Protein AF-A0A6G0Q404-F1 (afdb_monomer_lite)

InterPro domains:
  IPR021109 Aspartic peptidase domain superfamily [G3DSA:2.40.70.10] (2-81)

Sequence (115 aa):
MPRSLLEVRLATGVVVRTEKRVVRVRFSYREKKFVDELIVLDLDDKFDVALGMPWLARHDPVIDWTKRTIVHFGSSSATVSDGLSGKRVHLAVHATHQERQRDARLSPVTPRGHR

Structure (mmCIF, N/CA/C/O backbone):
data_AF-A0A6G0Q404-F1
#
_entry.id   AF-A0A6G0Q404-F1
#
loop_
_atom_site.group_PDB
_atom_site.id
_atom_site.type_symbol
_atom_site.label_atom_id
_atom_site.label_alt_id
_atom_site.label_comp_id
_atom_site.label_asym_id
_atom_site.label_entity_id
_atom_site.label_seq_id
_atom_site.pdbx_PDB_ins_code
_atom_site.Cartn_x
_atom_site.Cartn_y
_atom_site.Cartn_z
_atom_site.occupancy
_atom_site.B_iso_or_equiv
_atom_site.auth_seq_id
_atom_site.auth_comp_id
_atom_site.auth_asym_id
_atom_site.auth_atom_id
_atom_site.pdbx_PDB_model_num
ATOM 1 N N . MET A 1 1 ? -11.855 21.556 16.351 1.00 48.88 1 MET A N 1
ATOM 2 C CA . MET A 1 1 ? -12.593 20.857 15.275 1.00 48.88 1 MET A CA 1
ATOM 3 C C . MET A 1 1 ? -12.971 19.469 15.772 1.00 48.88 1 MET A C 1
ATOM 5 O O . MET A 1 1 ? -12.104 18.848 16.383 1.00 48.88 1 MET A O 1
ATOM 9 N N . PRO A 1 2 ? -14.219 18.996 15.596 1.00 50.47 2 PRO A N 1
ATOM 10 C CA . PRO A 1 2 ? -14.589 17.636 15.983 1.00 50.47 2 PRO A CA 1
ATOM 11 C C . PRO A 1 2 ? -13.734 16.641 15.190 1.00 50.47 2 PRO A C 1
ATOM 13 O O . PRO A 1 2 ? -13.607 16.771 13.973 1.00 50.47 2 PRO A O 1
ATOM 16 N N . ARG A 1 3 ? -13.111 15.678 15.873 1.00 66.44 3 ARG A N 1
ATOM 17 C CA . ARG A 1 3 ? -12.375 14.591 15.216 1.00 66.44 3 ARG A CA 1
ATOM 18 C C . ARG A 1 3 ? -13.402 13.688 14.529 1.00 66.44 3 ARG A C 1
ATOM 20 O O . ARG A 1 3 ? -14.299 13.178 15.194 1.00 66.44 3 ARG A O 1
ATOM 27 N N . SER A 1 4 ? -13.317 13.539 13.207 1.00 83.31 4 SER A N 1
ATOM 28 C CA . SER A 1 4 ? -14.186 12.611 12.481 1.00 83.31 4 SER A CA 1
ATOM 29 C C . SER A 1 4 ? -13.753 11.170 12.749 1.00 83.31 4 SER A C 1
ATOM 31 O O . SER A 1 4 ? -12.562 10.877 12.851 1.00 83.31 4 SER A O 1
ATOM 33 N N . LEU A 1 5 ? -14.721 10.266 12.895 1.00 87.56 5 LEU A N 1
ATOM 34 C CA . LEU A 1 5 ? -14.460 8.834 13.021 1.00 87.56 5 LEU A CA 1
ATOM 35 C C . LEU A 1 5 ? -14.175 8.257 11.629 1.00 87.56 5 LEU A C 1
ATOM 37 O O . LEU A 1 5 ? -14.926 8.502 10.687 1.00 87.56 5 LEU A O 1
ATOM 41 N N . LEU A 1 6 ? -13.105 7.482 11.507 1.00 88.00 6 LEU A N 1
ATOM 42 C CA . LEU A 1 6 ? -12.781 6.687 10.335 1.00 88.00 6 LEU A CA 1
ATOM 43 C C . LEU A 1 6 ? -13.158 5.227 10.582 1.00 88.00 6 LEU A C 1
ATOM 45 O O . LEU A 1 6 ? -12.841 4.662 11.627 1.00 88.00 6 LEU A O 1
ATOM 49 N N . GLU A 1 7 ? -13.785 4.613 9.585 1.00 90.50 7 GLU A N 1
ATOM 50 C CA . GLU A 1 7 ? -14.105 3.192 9.563 1.00 90.50 7 GLU A CA 1
ATOM 51 C C . GLU A 1 7 ? -13.354 2.517 8.410 1.00 90.50 7 GLU A C 1
ATOM 53 O O . GLU A 1 7 ? -13.443 2.961 7.265 1.00 90.50 7 GLU A O 1
ATOM 58 N N . VAL A 1 8 ? -12.591 1.464 8.708 1.00 86.06 8 VAL A N 1
ATOM 59 C CA . VAL A 1 8 ? -11.777 0.736 7.726 1.00 86.06 8 VAL A CA 1
ATOM 60 C C . VAL A 1 8 ? -12.054 -0.749 7.835 1.00 86.06 8 VAL A C 1
ATOM 62 O O . VAL A 1 8 ? -11.886 -1.347 8.894 1.00 86.06 8 VAL A O 1
ATOM 65 N N . ARG A 1 9 ? -12.444 -1.363 6.718 1.00 90.25 9 ARG A N 1
ATOM 66 C CA . ARG A 1 9 ? -12.586 -2.813 6.619 1.00 90.25 9 ARG A CA 1
ATOM 67 C C . ARG A 1 9 ? -11.278 -3.425 6.133 1.00 90.25 9 ARG A C 1
ATOM 69 O O . ARG A 1 9 ? -10.840 -3.150 5.020 1.00 90.25 9 ARG A O 1
ATOM 76 N N . LEU A 1 10 ? -10.665 -4.247 6.974 1.00 86.56 10 LEU A N 1
ATOM 77 C CA . LEU A 1 10 ? -9.410 -4.932 6.687 1.00 86.56 10 LEU A CA 1
ATOM 78 C C . LEU A 1 10 ? -9.632 -6.161 5.803 1.00 86.56 10 LEU A C 1
ATOM 80 O O . LEU A 1 10 ? -10.750 -6.663 5.670 1.00 86.56 10 LEU A O 1
ATOM 84 N N . ALA A 1 11 ? -8.541 -6.690 5.244 1.00 85.50 11 ALA A N 1
ATOM 85 C CA . ALA A 1 11 ? -8.564 -7.917 4.446 1.00 85.50 11 ALA A CA 1
ATOM 86 C C . ALA A 1 11 ? -9.071 -9.137 5.239 1.00 85.50 11 ALA A C 1
ATOM 88 O O . ALA A 1 11 ? -9.658 -10.047 4.664 1.00 85.50 11 ALA A O 1
ATOM 89 N N . THR A 1 12 ? -8.911 -9.124 6.565 1.00 86.44 12 THR A N 1
ATOM 90 C CA . THR A 1 12 ? -9.458 -10.136 7.483 1.00 86.44 12 THR A CA 1
ATOM 91 C C . THR A 1 12 ? -10.983 -10.065 7.625 1.00 86.44 12 THR A C 1
ATOM 93 O O . THR A 1 12 ? -11.582 -10.920 8.266 1.00 86.44 12 THR A O 1
ATOM 96 N N . GLY A 1 13 ? -11.627 -9.037 7.064 1.00 88.81 13 GLY A N 1
ATOM 97 C CA . GLY A 1 13 ? -13.053 -8.761 7.224 1.00 88.81 13 GLY A CA 1
ATOM 98 C C . GLY A 1 13 ? -13.398 -7.970 8.488 1.00 88.81 13 GLY A C 1
ATOM 99 O O . GLY A 1 13 ? -14.533 -7.506 8.600 1.00 88.81 13 GLY A O 1
ATOM 100 N N . VAL A 1 14 ? -12.432 -7.763 9.391 1.00 89.06 14 VAL A N 1
ATOM 101 C CA . VAL A 1 14 ? -12.584 -6.935 10.594 1.00 89.06 14 VAL A CA 1
ATOM 102 C C . VAL A 1 14 ? -12.782 -5.474 10.202 1.00 89.06 14 VAL A C 1
ATOM 104 O O . VAL A 1 14 ? -12.095 -4.954 9.321 1.00 89.06 14 VAL A O 1
ATOM 107 N N . VAL A 1 15 ? -13.714 -4.806 10.878 1.00 89.00 15 VAL A N 1
ATOM 108 C CA . VAL A 1 15 ? -13.954 -3.370 10.730 1.00 89.00 15 VAL A CA 1
ATOM 109 C C . VAL A 1 15 ? -13.330 -2.642 11.913 1.00 89.00 15 VAL A C 1
ATOM 111 O O . VAL A 1 15 ? -13.730 -2.844 13.057 1.00 89.00 15 VAL A O 1
ATOM 114 N N . VAL A 1 16 ? -12.355 -1.785 11.629 1.00 86.12 16 VAL A N 1
ATOM 115 C CA . VAL A 1 16 ? -11.690 -0.926 12.609 1.00 86.12 16 VAL A CA 1
ATOM 116 C C . VAL A 1 16 ? -12.345 0.444 12.582 1.00 86.12 16 VAL A C 1
ATOM 118 O O . VAL A 1 16 ? -12.511 1.035 11.516 1.00 86.12 16 VAL A O 1
ATOM 121 N N . ARG A 1 17 ? -12.699 0.958 13.760 1.00 89.88 17 ARG A N 1
ATOM 122 C CA . ARG A 1 17 ? -13.229 2.311 13.941 1.00 89.88 17 ARG A CA 1
ATOM 123 C C . ARG A 1 17 ? -12.264 3.085 14.814 1.00 89.88 17 ARG A C 1
ATOM 125 O O . ARG A 1 17 ? -12.018 2.688 15.947 1.00 89.88 17 ARG A O 1
ATOM 132 N N . THR A 1 18 ? -11.715 4.166 14.289 1.00 85.81 18 THR A N 1
ATOM 133 C CA . THR A 1 18 ? -10.727 4.980 14.998 1.00 85.81 18 THR A CA 1
ATOM 134 C C . THR A 1 18 ? -10.925 6.447 14.670 1.00 85.81 18 THR A C 1
ATOM 136 O O . THR A 1 18 ? -11.574 6.795 13.686 1.00 85.81 18 THR A O 1
ATOM 139 N N . GLU A 1 19 ? -10.391 7.336 15.489 1.00 89.69 19 GLU A N 1
ATOM 140 C CA . GLU A 1 19 ? -10.381 8.751 15.149 1.00 89.69 19 GLU A CA 1
ATOM 141 C C . GLU A 1 19 ? -9.479 8.990 13.938 1.00 89.69 19 GLU A C 1
ATOM 143 O O . GLU A 1 19 ? -8.337 8.529 13.883 1.00 89.69 19 GLU A O 1
ATOM 148 N N . LYS A 1 20 ? -9.973 9.743 12.955 1.00 86.25 20 LYS A N 1
ATOM 149 C CA . LYS A 1 20 ? -9.196 10.063 11.763 1.00 86.25 20 LYS A CA 1
ATOM 150 C C . LYS A 1 20 ? -7.999 10.931 12.150 1.00 86.25 20 LYS A C 1
ATOM 152 O O . LYS A 1 20 ? -8.152 12.090 12.536 1.00 86.25 20 LYS A O 1
ATOM 157 N N . ARG A 1 21 ? -6.797 10.382 11.977 1.00 87.00 21 ARG A N 1
ATOM 158 C CA . ARG A 1 21 ? -5.523 11.083 12.172 1.00 87.00 21 ARG A CA 1
ATOM 159 C C . ARG A 1 21 ? -4.739 11.092 10.872 1.00 87.00 21 ARG A C 1
ATOM 161 O O . ARG A 1 21 ? -4.224 10.058 10.465 1.00 87.00 21 ARG A O 1
ATOM 168 N N . VAL A 1 22 ? -4.656 12.254 10.232 1.00 86.69 22 VAL A N 1
ATOM 169 C CA . VAL A 1 22 ? -3.857 12.445 9.015 1.00 86.69 22 VAL A CA 1
ATOM 170 C C . VAL A 1 22 ? -2.484 12.981 9.404 1.00 86.69 22 VAL A C 1
ATOM 172 O O . VAL A 1 22 ? -2.385 13.936 10.173 1.00 86.69 22 VAL A O 1
ATOM 175 N N . VAL A 1 23 ? -1.432 12.365 8.877 1.00 86.69 23 VAL A N 1
ATOM 176 C CA . VAL A 1 23 ? -0.040 12.767 9.073 1.00 86.69 23 VAL A CA 1
ATOM 177 C C . VAL A 1 23 ? 0.625 12.984 7.720 1.00 86.69 23 VAL A C 1
ATOM 179 O O . VAL A 1 23 ? 0.519 12.150 6.823 1.00 86.69 23 VAL A O 1
ATOM 182 N N . ARG A 1 24 ? 1.329 14.107 7.568 1.00 86.31 24 ARG A N 1
ATOM 183 C CA . ARG A 1 24 ? 2.171 14.364 6.396 1.00 86.31 24 ARG A CA 1
ATOM 184 C C . ARG A 1 24 ? 3.509 13.664 6.610 1.00 86.31 24 ARG A C 1
ATOM 186 O O . ARG A 1 24 ? 4.269 14.040 7.500 1.00 86.31 24 ARG A O 1
ATOM 193 N N . VAL A 1 25 ? 3.789 12.636 5.819 1.00 84.81 25 VAL A N 1
ATOM 194 C CA . VAL A 1 25 ? 4.985 11.798 5.953 1.00 84.81 25 VAL A CA 1
ATOM 195 C C . VAL A 1 25 ? 5.921 12.056 4.788 1.00 84.81 25 VAL A C 1
ATOM 197 O O . VAL A 1 25 ? 5.502 12.113 3.632 1.00 84.81 25 VAL A O 1
ATOM 200 N N . ARG A 1 26 ? 7.213 12.177 5.100 1.00 86.62 26 ARG A N 1
ATOM 201 C CA . ARG A 1 26 ? 8.283 12.191 4.107 1.00 86.62 26 ARG A CA 1
ATOM 202 C C . ARG A 1 26 ? 8.969 10.837 4.097 1.00 86.62 26 ARG A C 1
ATOM 204 O O . ARG A 1 26 ? 9.483 10.403 5.122 1.00 86.62 26 ARG A O 1
ATOM 211 N N . PHE A 1 27 ? 9.018 10.204 2.937 1.00 84.19 27 PHE A N 1
ATOM 212 C CA . PHE A 1 27 ? 9.716 8.937 2.753 1.00 84.19 27 PHE A CA 1
ATOM 213 C C . PHE A 1 27 ? 10.443 8.924 1.415 1.00 84.19 27 PHE A C 1
ATOM 215 O O . PHE A 1 27 ? 10.208 9.767 0.549 1.00 84.19 27 PHE A O 1
ATOM 222 N N . SER A 1 28 ? 11.368 7.990 1.251 1.00 84.06 28 SER A N 1
ATOM 223 C CA . SER A 1 28 ? 12.110 7.811 0.009 1.00 84.06 28 SER A CA 1
ATOM 224 C C . SER A 1 28 ? 12.047 6.366 -0.439 1.00 84.06 28 SER A C 1
ATOM 226 O O . SER A 1 28 ? 12.121 5.455 0.382 1.00 84.06 28 SER A O 1
ATOM 228 N N . TYR A 1 29 ? 11.968 6.169 -1.748 1.00 84.31 29 TYR A N 1
ATOM 229 C CA . 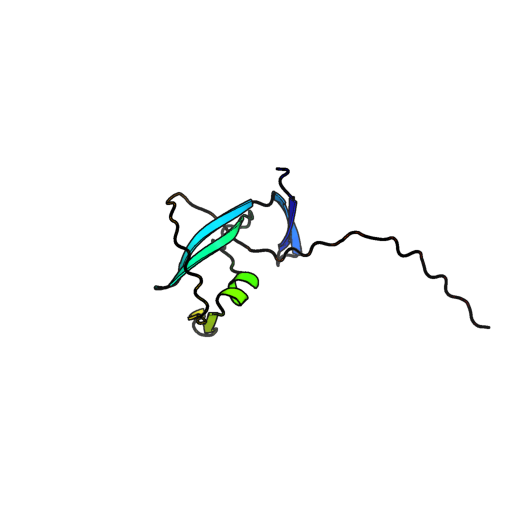TYR A 1 29 ? 12.190 4.878 -2.380 1.00 84.31 29 TYR A CA 1
ATOM 230 C C . TYR A 1 29 ? 13.275 5.055 -3.435 1.00 84.31 29 TYR A C 1
ATOM 232 O O . TYR A 1 29 ? 13.107 5.835 -4.378 1.00 84.31 29 TYR A O 1
ATOM 240 N N . ARG A 1 30 ? 14.399 4.349 -3.256 1.00 83.06 30 ARG A N 1
ATOM 241 C CA . ARG A 1 30 ? 15.649 4.624 -3.980 1.00 83.06 30 ARG A CA 1
ATOM 242 C C . ARG A 1 30 ? 16.006 6.113 -3.840 1.00 83.06 30 ARG A C 1
ATOM 244 O O . ARG A 1 30 ? 16.043 6.630 -2.729 1.00 83.06 30 ARG A O 1
ATOM 251 N N . GLU A 1 31 ? 16.221 6.810 -4.947 1.00 82.38 31 GLU A N 1
ATOM 252 C CA . GLU A 1 31 ? 16.612 8.223 -4.972 1.00 82.38 31 GLU A CA 1
ATOM 253 C C . GLU A 1 31 ? 15.412 9.184 -4.990 1.00 82.38 31 GLU A C 1
ATOM 255 O O . GLU A 1 31 ? 15.572 10.391 -4.793 1.00 82.38 31 GLU A O 1
ATOM 260 N N . LYS A 1 32 ? 14.186 8.671 -5.183 1.00 81.31 32 LYS A N 1
ATOM 261 C CA . LYS A 1 32 ? 12.982 9.504 -5.245 1.00 81.31 32 LYS A CA 1
ATOM 262 C C . LYS A 1 32 ? 12.416 9.733 -3.847 1.00 81.31 32 LYS A C 1
ATOM 264 O O . LYS A 1 32 ? 12.204 8.796 -3.077 1.00 81.31 32 LYS A O 1
ATOM 269 N N . LYS A 1 33 ? 12.151 11.000 -3.533 1.00 87.06 33 LYS A N 1
ATOM 270 C CA . LYS A 1 33 ? 11.542 11.443 -2.274 1.00 87.06 33 LYS A CA 1
ATOM 271 C C . LYS A 1 33 ? 10.060 11.730 -2.495 1.00 87.06 33 LYS A C 1
ATOM 273 O O . LYS A 1 33 ? 9.688 12.317 -3.507 1.00 87.06 33 LYS A O 1
ATOM 278 N N . PHE A 1 34 ? 9.249 11.362 -1.518 1.00 85.19 34 PHE A N 1
ATOM 279 C CA . PHE A 1 34 ? 7.808 11.556 -1.493 1.00 85.19 34 PHE A CA 1
ATOM 280 C C . PHE A 1 34 ? 7.424 12.332 -0.245 1.00 85.19 34 PHE A C 1
ATOM 282 O O . PHE A 1 34 ? 8.043 12.180 0.812 1.00 85.19 34 PHE A O 1
ATOM 289 N N . VAL A 1 35 ? 6.400 13.163 -0.390 1.00 87.69 35 VAL A N 1
ATOM 290 C CA . VAL A 1 35 ? 5.718 13.817 0.718 1.00 87.69 35 VAL A CA 1
ATOM 291 C C . VAL A 1 35 ? 4.234 13.619 0.482 1.00 87.69 35 VAL A C 1
ATOM 293 O O . VAL A 1 35 ? 3.709 14.119 -0.509 1.00 87.69 35 VAL A O 1
ATOM 296 N N . ASP A 1 36 ? 3.583 12.860 1.353 1.00 86.31 36 ASP A N 1
ATOM 297 C CA . ASP A 1 36 ? 2.173 12.511 1.185 1.00 86.31 36 ASP A CA 1
ATOM 298 C C . ASP A 1 36 ? 1.446 12.517 2.533 1.00 86.31 36 ASP A C 1
ATOM 300 O O . ASP A 1 36 ? 2.064 12.416 3.596 1.00 86.31 36 ASP A O 1
ATOM 304 N N . GLU A 1 37 ? 0.132 12.671 2.479 1.00 87.94 37 GLU A N 1
ATOM 305 C CA . GLU A 1 37 ? -0.752 12.656 3.632 1.00 87.94 37 GLU A CA 1
ATOM 306 C C . GLU A 1 37 ? -1.340 11.261 3.813 1.00 87.94 37 GLU A C 1
ATOM 308 O O . GLU A 1 37 ? -2.018 10.713 2.942 1.00 87.94 37 GLU A O 1
ATOM 313 N N . LEU A 1 38 ? -1.083 10.676 4.977 1.00 86.25 38 LEU A N 1
ATOM 314 C CA . LEU A 1 38 ? -1.418 9.294 5.273 1.00 86.25 38 LEU A CA 1
ATOM 315 C C . LEU A 1 38 ? -2.255 9.221 6.546 1.00 86.25 38 LEU A C 1
ATOM 317 O O . LEU A 1 38 ? -2.071 10.027 7.456 1.00 86.25 38 LEU A O 1
ATOM 321 N N . ILE A 1 39 ? -3.183 8.265 6.622 1.00 86.81 39 ILE A N 1
ATOM 322 C CA . ILE A 1 39 ? -3.984 8.065 7.830 1.00 86.81 39 ILE A CA 1
ATOM 323 C C . ILE A 1 39 ? -3.311 7.025 8.712 1.00 86.81 39 ILE A C 1
ATOM 325 O O . ILE A 1 39 ? -2.901 5.973 8.222 1.00 86.81 39 ILE A O 1
ATOM 329 N N . VAL A 1 40 ? -3.232 7.326 10.005 1.00 84.62 40 VAL A N 1
ATOM 330 C CA . VAL A 1 40 ? -2.728 6.401 11.019 1.00 84.62 40 VAL A CA 1
ATOM 331 C C . VAL A 1 40 ? -3.828 5.418 11.395 1.00 84.62 40 VAL A C 1
ATOM 333 O O . VAL A 1 40 ? -4.915 5.834 11.802 1.00 84.62 40 VAL A O 1
ATOM 336 N N . LEU A 1 41 ? -3.530 4.127 11.276 1.00 84.19 41 LEU A N 1
ATOM 337 C CA . LEU A 1 41 ? -4.348 3.043 11.810 1.00 84.19 41 LEU A CA 1
ATOM 338 C C . LEU A 1 41 ? -3.488 2.170 12.717 1.00 84.19 41 LEU A C 1
ATOM 340 O O . LEU A 1 41 ? -2.364 1.833 12.357 1.00 84.19 41 LEU A O 1
ATOM 344 N N . ASP A 1 42 ? -4.050 1.746 13.843 1.00 79.38 42 ASP A N 1
ATOM 345 C CA . ASP A 1 42 ? -3.427 0.740 14.698 1.00 79.38 42 ASP A CA 1
ATOM 346 C C . ASP A 1 42 ? -3.709 -0.652 14.099 1.00 79.38 42 ASP A C 1
ATOM 348 O O . ASP A 1 42 ? -4.799 -1.200 14.277 1.00 79.38 42 ASP A O 1
ATOM 352 N N . LEU A 1 43 ? -2.759 -1.193 13.325 1.00 74.75 43 LEU A N 1
ATOM 353 C CA . LEU A 1 43 ? -2.766 -2.593 12.870 1.00 74.75 43 LEU A CA 1
ATOM 354 C C . LEU A 1 43 ? -1.668 -3.408 13.575 1.00 74.75 43 LEU A C 1
ATOM 356 O O . LEU A 1 43 ? -1.002 -2.915 14.485 1.00 74.75 43 LEU A O 1
ATOM 360 N N . ASP A 1 44 ? -1.507 -4.665 13.156 1.00 73.38 44 ASP A N 1
ATOM 361 C CA . ASP A 1 44 ? -0.401 -5.523 13.575 1.00 73.38 44 ASP A CA 1
ATOM 362 C C . ASP A 1 44 ? 0.971 -5.015 13.083 1.00 73.38 44 ASP A C 1
ATOM 364 O O . ASP A 1 44 ? 1.087 -4.169 12.194 1.00 73.38 44 ASP A O 1
ATOM 368 N N . ASP A 1 45 ? 2.033 -5.532 13.696 1.00 72.81 45 ASP A N 1
ATOM 369 C CA . ASP A 1 45 ? 3.437 -5.157 13.495 1.00 72.81 45 ASP A CA 1
ATOM 370 C C . ASP A 1 45 ? 4.037 -5.655 12.168 1.00 72.81 45 ASP A C 1
ATOM 372 O O . ASP A 1 45 ? 5.239 -5.533 11.931 1.00 72.81 45 ASP A O 1
ATOM 376 N N . LYS A 1 46 ? 3.212 -6.202 11.269 1.00 72.88 46 LYS A N 1
ATOM 377 C CA . LYS A 1 46 ? 3.670 -6.796 10.012 1.00 72.88 46 LYS A CA 1
ATOM 378 C C . LYS A 1 46 ? 4.067 -5.763 8.957 1.00 72.88 46 LYS A C 1
ATOM 380 O O . LYS A 1 46 ? 4.857 -6.084 8.067 1.00 72.88 46 LYS A O 1
ATOM 385 N N . PHE A 1 47 ? 3.499 -4.556 9.003 1.00 67.75 47 PHE A N 1
ATOM 386 C CA . PHE A 1 47 ? 3.716 -3.528 7.983 1.00 67.75 47 PHE A CA 1
ATOM 387 C C . PHE A 1 47 ? 3.914 -2.137 8.585 1.00 67.75 47 PHE A C 1
ATOM 389 O O . PHE A 1 47 ? 3.061 -1.637 9.313 1.00 67.75 47 PHE A O 1
ATOM 396 N N . ASP A 1 48 ? 4.984 -1.456 8.168 1.00 76.25 48 ASP A N 1
ATOM 397 C CA . ASP A 1 48 ? 5.247 -0.076 8.587 1.00 76.25 48 ASP A CA 1
ATOM 398 C C . ASP A 1 48 ? 4.393 0.957 7.838 1.00 76.25 48 ASP A C 1
ATOM 400 O O . ASP A 1 48 ? 4.080 1.996 8.404 1.00 76.25 48 ASP A O 1
ATOM 404 N N . VAL A 1 49 ? 4.041 0.723 6.564 1.00 81.12 49 VAL A N 1
ATOM 405 C CA . VAL A 1 49 ? 3.249 1.621 5.693 1.00 81.12 49 VAL A CA 1
ATOM 406 C C . VAL A 1 49 ? 2.556 0.801 4.597 1.00 81.12 49 VAL A C 1
ATOM 408 O O . VAL A 1 49 ? 3.169 -0.099 4.026 1.00 81.12 49 VAL A O 1
ATOM 411 N N . ALA A 1 50 ? 1.314 1.146 4.237 1.00 85.38 50 ALA A N 1
ATOM 412 C CA . ALA A 1 50 ? 0.593 0.550 3.114 1.00 85.38 50 ALA A CA 1
ATOM 413 C C . ALA A 1 50 ? 0.089 1.624 2.127 1.00 85.38 50 ALA A C 1
ATOM 415 O O . ALA A 1 50 ? -0.841 2.390 2.383 1.00 85.38 50 ALA A O 1
ATOM 416 N N . LEU A 1 51 ? 0.706 1.665 0.944 1.00 87.81 51 LEU A N 1
ATOM 417 C CA . LEU A 1 51 ? 0.384 2.629 -0.108 1.00 87.81 51 LEU A CA 1
ATOM 418 C C . LEU A 1 51 ? -0.815 2.137 -0.927 1.00 87.81 51 LEU A C 1
ATOM 420 O O . LEU A 1 51 ? -0.730 1.147 -1.650 1.00 87.81 51 LEU A O 1
ATOM 424 N N . GLY A 1 52 ? -1.946 2.826 -0.786 1.00 86.81 52 GLY A N 1
ATOM 425 C CA . GLY A 1 52 ? -3.188 2.481 -1.475 1.00 86.81 52 GLY A CA 1
ATOM 426 C C . GLY A 1 52 ? -3.306 3.069 -2.883 1.00 86.81 52 GLY A C 1
ATOM 427 O O . GLY A 1 52 ? -2.443 3.810 -3.358 1.00 86.81 52 GLY A O 1
ATOM 428 N N . MET A 1 53 ? -4.454 2.806 -3.513 1.00 89.75 53 MET A N 1
ATOM 429 C CA . MET A 1 53 ? -4.794 3.293 -4.857 1.00 89.75 53 MET A CA 1
ATOM 430 C C . MET A 1 53 ? -4.569 4.799 -5.074 1.00 89.75 53 MET A C 1
ATOM 432 O O . MET A 1 53 ? -4.055 5.150 -6.130 1.00 89.75 53 MET A O 1
ATOM 436 N N . PRO A 1 54 ? -4.876 5.705 -4.124 1.00 85.50 54 PRO A N 1
ATOM 437 C CA . PRO A 1 54 ? -4.648 7.136 -4.337 1.00 85.50 54 PRO A CA 1
ATOM 438 C C . PRO A 1 54 ? -3.173 7.496 -4.537 1.00 85.50 54 PRO A C 1
ATOM 440 O O . PRO A 1 54 ? -2.859 8.322 -5.387 1.00 85.50 54 PRO A O 1
ATOM 443 N N . TRP A 1 55 ? -2.265 6.852 -3.799 1.00 89.06 55 TRP A N 1
ATOM 444 C CA . TRP A 1 55 ? -0.829 7.059 -3.982 1.00 89.06 55 TRP A CA 1
ATOM 445 C C . TRP A 1 55 ? -0.353 6.481 -5.322 1.00 89.06 55 TRP A C 1
ATOM 447 O O . TRP A 1 55 ? 0.398 7.135 -6.045 1.00 89.06 55 TRP A O 1
ATOM 457 N N . LEU A 1 56 ? -0.852 5.292 -5.690 1.00 88.25 56 LEU A N 1
ATOM 458 C CA . LEU A 1 56 ? -0.554 4.658 -6.979 1.00 88.25 56 LEU A CA 1
ATOM 459 C C . LEU A 1 56 ? -1.021 5.523 -8.156 1.00 88.25 56 LEU A C 1
ATOM 461 O O . LEU A 1 56 ? -0.247 5.760 -9.070 1.00 88.25 56 LEU A O 1
ATOM 465 N N . ALA A 1 57 ? -2.240 6.061 -8.106 1.00 84.81 57 ALA A N 1
ATOM 466 C CA . ALA A 1 57 ? -2.775 6.930 -9.153 1.00 84.81 57 ALA A CA 1
ATOM 467 C C . ALA A 1 57 ? -2.008 8.258 -9.270 1.00 84.81 57 ALA A C 1
ATOM 469 O O . ALA A 1 57 ? -1.846 8.780 -10.369 1.00 84.81 57 ALA A O 1
ATOM 470 N N . ARG A 1 58 ? -1.520 8.811 -8.148 1.00 86.62 58 ARG A N 1
ATOM 471 C CA . ARG A 1 58 ? -0.733 10.055 -8.144 1.00 86.62 58 ARG A CA 1
ATOM 472 C C . ARG A 1 58 ? 0.654 9.885 -8.750 1.00 86.62 58 ARG A C 1
ATOM 474 O O . ARG A 1 58 ? 1.123 10.771 -9.460 1.00 86.62 58 ARG A O 1
ATOM 481 N N . HIS A 1 59 ? 1.335 8.796 -8.408 1.00 85.69 59 HIS A N 1
ATOM 482 C CA . HIS A 1 59 ? 2.745 8.613 -8.755 1.00 85.69 59 HIS A CA 1
ATOM 483 C C . HIS A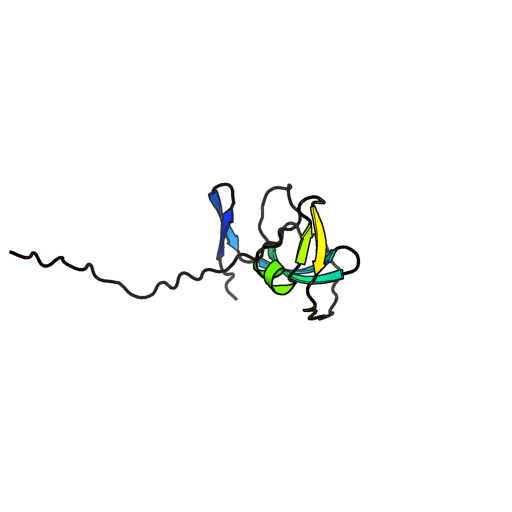 1 59 ? 2.986 7.656 -9.916 1.00 85.69 59 HIS A C 1
ATOM 485 O O . HIS A 1 59 ? 4.125 7.580 -10.382 1.00 85.69 59 HIS A O 1
ATOM 491 N N . ASP A 1 60 ? 1.938 6.959 -10.353 1.00 88.50 60 ASP A N 1
ATOM 492 C CA . ASP A 1 60 ? 1.914 6.043 -11.491 1.00 88.50 60 ASP A CA 1
ATOM 493 C C . ASP A 1 60 ? 3.169 5.150 -11.548 1.00 88.50 60 ASP A C 1
ATOM 495 O O . ASP A 1 60 ? 4.011 5.283 -12.442 1.00 88.50 60 ASP A O 1
ATOM 499 N N . PRO A 1 61 ? 3.412 4.333 -10.504 1.00 90.44 61 PRO A N 1
ATOM 500 C CA . PRO A 1 61 ? 4.593 3.492 -10.461 1.00 90.44 61 PRO A CA 1
ATOM 501 C C . PRO A 1 61 ? 4.449 2.302 -11.408 1.00 90.44 61 PRO A C 1
ATOM 503 O O . PRO A 1 61 ? 3.443 1.593 -11.390 1.00 90.44 61 PRO A O 1
ATOM 506 N N . VAL A 1 62 ? 5.521 1.989 -12.133 1.00 91.88 62 VAL A N 1
ATOM 507 C CA . VAL A 1 62 ? 5.639 0.706 -12.831 1.00 91.88 62 VAL A CA 1
ATOM 508 C C . VAL A 1 62 ? 6.223 -0.326 -11.875 1.00 91.88 62 VAL A C 1
ATOM 510 O O . VAL A 1 62 ? 7.370 -0.213 -11.434 1.00 91.88 62 VAL A O 1
ATOM 513 N N . ILE A 1 63 ? 5.410 -1.327 -11.540 1.00 92.25 63 ILE A N 1
ATOM 514 C CA . ILE A 1 63 ? 5.745 -2.395 -10.594 1.00 92.25 63 ILE A CA 1
ATOM 515 C C . ILE A 1 63 ? 6.220 -3.628 -11.369 1.00 92.25 63 ILE A C 1
ATOM 517 O O . ILE A 1 63 ? 5.471 -4.216 -12.146 1.00 92.25 63 ILE A O 1
ATOM 521 N N . ASP A 1 64 ? 7.459 -4.045 -11.116 1.00 90.94 64 ASP A N 1
ATOM 522 C CA . ASP A 1 64 ? 7.970 -5.356 -11.516 1.00 90.94 64 ASP A CA 1
ATOM 523 C C . ASP A 1 64 ? 7.549 -6.380 -10.456 1.00 90.94 64 ASP A C 1
ATOM 525 O O . ASP A 1 64 ? 8.106 -6.431 -9.354 1.00 90.94 64 ASP A O 1
ATOM 529 N N . TRP A 1 65 ? 6.537 -7.182 -10.790 1.00 92.94 65 TRP A N 1
ATOM 530 C CA . TRP A 1 65 ? 5.971 -8.203 -9.907 1.00 92.94 65 TRP A CA 1
ATOM 531 C C . TRP A 1 65 ? 6.931 -9.360 -9.628 1.00 92.94 65 TRP A C 1
ATOM 533 O O . TRP A 1 65 ? 6.921 -9.908 -8.526 1.00 92.94 65 TRP A O 1
ATOM 543 N N . THR A 1 66 ? 7.785 -9.705 -10.592 1.00 95.75 66 THR A N 1
ATOM 544 C CA . THR A 1 66 ? 8.757 -10.796 -10.461 1.00 95.75 66 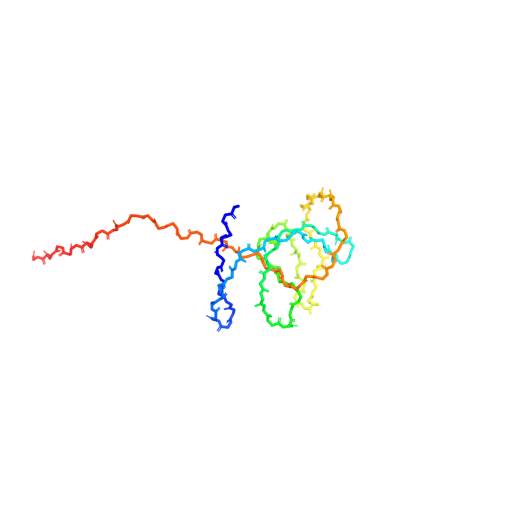THR A CA 1
ATOM 545 C C . THR A 1 66 ? 9.849 -10.412 -9.475 1.00 95.75 66 THR A C 1
ATOM 547 O O . THR A 1 66 ? 10.182 -11.180 -8.574 1.00 95.75 66 THR A O 1
ATOM 550 N N . LYS A 1 67 ? 10.378 -9.192 -9.603 1.00 94.31 67 LYS A N 1
ATOM 551 C CA . LYS A 1 67 ? 11.416 -8.670 -8.705 1.00 94.31 67 LYS A CA 1
ATOM 552 C C . LYS A 1 67 ? 10.847 -8.092 -7.416 1.00 94.31 67 LYS A C 1
ATOM 554 O O . LYS A 1 67 ? 11.611 -7.837 -6.491 1.00 94.31 67 LYS A O 1
ATOM 559 N N . ARG A 1 68 ? 9.526 -7.890 -7.347 1.00 90.75 68 ARG A N 1
ATOM 560 C CA . ARG A 1 68 ? 8.833 -7.209 -6.243 1.00 90.75 68 ARG A CA 1
ATOM 561 C C . ARG A 1 68 ? 9.408 -5.806 -6.005 1.00 90.75 68 ARG A C 1
ATOM 563 O O . ARG A 1 68 ? 9.665 -5.408 -4.872 1.00 90.75 68 ARG A O 1
ATOM 570 N N . THR A 1 69 ? 9.635 -5.053 -7.084 1.00 88.94 69 THR A N 1
ATOM 571 C CA . THR A 1 69 ? 10.232 -3.703 -7.035 1.00 88.94 69 THR A CA 1
ATOM 572 C C . THR A 1 69 ? 9.460 -2.696 -7.873 1.00 88.94 69 THR A C 1
ATOM 574 O O . THR A 1 69 ? 8.830 -3.071 -8.856 1.00 88.94 69 THR A O 1
ATOM 577 N N . ILE A 1 70 ? 9.588 -1.408 -7.551 1.00 90.62 70 ILE A N 1
ATOM 578 C CA . ILE A 1 70 ? 9.167 -0.327 -8.449 1.00 90.62 70 ILE A CA 1
ATOM 579 C C . ILE A 1 70 ? 10.340 0.005 -9.378 1.00 90.62 70 ILE A C 1
ATOM 581 O O . ILE A 1 70 ? 11.457 0.259 -8.917 1.00 90.62 70 ILE A O 1
ATOM 585 N N . VAL A 1 71 ? 10.093 -0.024 -10.686 1.00 89.06 71 VAL A N 1
ATOM 586 C CA . VAL A 1 71 ? 11.110 0.189 -11.725 1.00 89.06 71 VAL A CA 1
ATOM 587 C C . VAL A 1 71 ? 11.304 1.675 -11.982 1.00 89.06 71 VAL A C 1
ATOM 589 O O . VAL A 1 71 ? 12.428 2.169 -11.926 1.00 89.06 71 VAL A O 1
ATOM 592 N N . HIS A 1 72 ? 10.204 2.386 -12.212 1.00 87.31 72 HIS A N 1
ATOM 593 C CA . HIS A 1 72 ? 10.181 3.832 -12.362 1.00 87.31 72 H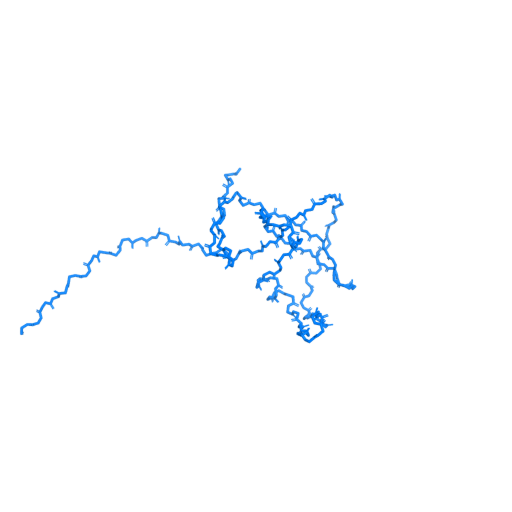IS A CA 1
ATOM 594 C C . HIS A 1 72 ? 8.825 4.385 -11.925 1.00 87.31 72 HIS A C 1
ATOM 596 O O . HIS A 1 72 ? 7.879 3.645 -11.657 1.00 87.31 72 HIS A O 1
ATOM 602 N N . PHE A 1 73 ? 8.751 5.705 -11.852 1.00 85.44 73 PHE A N 1
ATOM 603 C CA . PHE A 1 73 ? 7.533 6.445 -11.561 1.00 85.44 73 PHE A CA 1
ATOM 604 C C . PHE A 1 73 ? 7.157 7.287 -12.774 1.00 85.44 73 PHE A C 1
ATOM 606 O O . PHE A 1 73 ? 8.052 7.712 -13.510 1.00 85.44 73 PHE A O 1
ATOM 613 N N . GLY A 1 74 ? 5.869 7.564 -12.953 1.00 76.75 74 GLY A N 1
ATOM 614 C CA . GLY A 1 74 ? 5.404 8.542 -13.928 1.00 76.75 74 GLY A CA 1
ATOM 615 C C . GLY A 1 74 ? 5.991 9.940 -13.684 1.00 76.75 74 GLY A C 1
ATOM 616 O O . GLY A 1 74 ? 6.476 10.268 -12.592 1.00 76.75 74 GLY A O 1
ATOM 617 N N . SER A 1 75 ? 5.939 10.783 -14.720 1.00 63.94 75 SER A N 1
ATOM 618 C CA . SER A 1 75 ? 6.542 12.129 -14.746 1.00 63.94 75 SER A CA 1
ATOM 619 C C . SER A 1 75 ? 5.866 13.156 -13.821 1.00 63.94 75 SER A C 1
ATOM 621 O O . SER A 1 75 ? 6.321 14.297 -13.727 1.00 63.94 75 SER A O 1
ATOM 623 N N . SER A 1 76 ? 4.792 12.791 -13.124 1.00 56.31 76 SER A N 1
ATOM 624 C CA . SER A 1 76 ? 4.017 13.702 -12.280 1.00 56.31 76 SER A CA 1
ATOM 625 C C . SER A 1 76 ? 4.730 13.953 -10.945 1.00 56.31 76 SER A C 1
ATOM 627 O O . SER A 1 76 ? 4.483 13.292 -9.936 1.00 56.31 76 SER A O 1
ATOM 629 N N . SER A 1 77 ? 5.676 14.894 -10.945 1.00 49.91 77 SER A N 1
ATOM 630 C CA . SER A 1 77 ? 6.372 15.376 -9.750 1.00 49.91 77 SER A CA 1
ATOM 631 C C . SER A 1 77 ? 5.818 16.736 -9.336 1.00 49.91 77 SER A C 1
ATOM 633 O O . SER A 1 77 ? 6.304 17.769 -9.785 1.00 49.91 77 SER A O 1
ATOM 635 N N . ALA A 1 78 ? 4.837 16.757 -8.435 1.00 45.09 78 ALA A N 1
ATOM 636 C CA . ALA A 1 78 ? 4.616 17.937 -7.605 1.00 45.09 78 ALA A CA 1
ATOM 637 C C . ALA A 1 78 ? 5.587 17.868 -6.417 1.00 45.09 78 ALA A C 1
ATOM 639 O O . ALA A 1 78 ? 5.289 17.324 -5.355 1.00 45.09 78 ALA A O 1
ATOM 640 N N . THR A 1 79 ? 6.802 18.367 -6.630 1.00 46.06 79 THR A N 1
ATOM 641 C CA . THR A 1 79 ? 7.787 18.612 -5.573 1.00 46.06 79 THR A CA 1
ATOM 642 C C . THR A 1 79 ? 7.314 19.797 -4.738 1.00 46.06 79 THR A C 1
ATOM 644 O O . THR A 1 79 ? 7.433 20.937 -5.171 1.00 46.06 79 THR A O 1
ATOM 647 N N . VAL A 1 80 ? 6.808 19.543 -3.531 1.00 46.09 80 VAL A N 1
ATOM 648 C CA . VAL A 1 80 ? 6.675 20.583 -2.501 1.00 46.09 80 VAL A CA 1
ATOM 649 C C . VAL A 1 80 ? 7.509 20.163 -1.301 1.00 46.09 80 VAL A C 1
ATOM 651 O O . VAL A 1 80 ? 7.114 19.331 -0.480 1.00 46.09 80 VAL A O 1
ATOM 654 N N . SER A 1 81 ? 8.715 20.726 -1.253 1.00 53.00 81 SER A N 1
ATOM 655 C CA . SER A 1 81 ? 9.539 20.779 -0.052 1.00 53.00 81 SER A CA 1
ATOM 656 C C . SER A 1 81 ? 8.780 21.538 1.027 1.00 53.00 81 SER A C 1
ATOM 658 O O . SER A 1 81 ? 8.334 22.643 0.776 1.00 53.00 81 SER A O 1
ATOM 660 N N . ASP A 1 82 ? 8.640 20.943 2.207 1.00 43.41 82 ASP A N 1
ATOM 661 C CA . ASP A 1 82 ? 8.954 21.654 3.445 1.00 43.41 82 ASP A CA 1
ATOM 662 C C . ASP A 1 82 ? 9.180 20.641 4.560 1.00 43.41 82 ASP A C 1
ATOM 664 O O . ASP A 1 82 ? 8.443 19.662 4.707 1.00 43.41 82 ASP A O 1
ATOM 668 N N . GLY A 1 83 ? 10.302 20.816 5.252 1.00 49.91 83 GLY A N 1
ATOM 669 C CA . GLY A 1 83 ? 10.838 19.860 6.204 1.00 49.91 83 GLY A CA 1
ATOM 670 C C . GLY A 1 83 ? 10.288 20.065 7.603 1.00 49.91 83 GLY A C 1
ATOM 671 O O . GLY A 1 83 ? 10.214 21.192 8.064 1.00 49.91 83 GLY A O 1
ATOM 672 N N . LEU A 1 84 ? 10.028 18.958 8.299 1.00 38.28 84 LEU A N 1
ATOM 673 C CA . LEU A 1 84 ? 10.187 18.854 9.745 1.00 38.28 84 LEU A CA 1
ATOM 674 C C . LEU A 1 84 ? 10.695 17.445 10.076 1.00 38.28 84 LEU A C 1
ATOM 676 O O . LEU A 1 84 ? 10.183 16.438 9.587 1.00 38.28 84 LEU A O 1
ATOM 680 N N . SER A 1 85 ? 11.764 17.406 10.866 1.00 49.94 85 SER A N 1
ATOM 681 C CA . SER A 1 85 ? 12.390 16.210 11.422 1.00 49.94 85 SER A CA 1
ATOM 682 C C . SER A 1 85 ? 11.687 15.858 12.730 1.00 49.94 85 SER A C 1
ATOM 684 O O . SER A 1 85 ? 11.678 16.681 13.645 1.00 49.94 85 SER A O 1
ATOM 686 N N . GLY A 1 86 ? 11.162 14.638 12.863 1.00 34.31 86 GLY A N 1
ATOM 687 C CA . GLY A 1 86 ? 10.759 14.151 14.180 1.00 34.31 86 GLY A CA 1
ATOM 688 C C . GLY A 1 86 ? 9.821 12.949 14.219 1.00 34.31 86 GLY A C 1
ATOM 689 O O . GLY A 1 86 ? 8.613 13.120 14.202 1.00 34.31 86 GLY A O 1
ATOM 690 N N . LYS A 1 87 ? 10.435 11.786 14.477 1.00 33.22 87 LYS A N 1
ATOM 691 C CA . LYS A 1 87 ? 9.955 10.654 15.301 1.00 33.22 87 LYS A CA 1
ATOM 692 C C . LYS A 1 87 ? 8.882 9.714 14.707 1.00 33.22 87 LYS A C 1
ATOM 694 O O . LYS A 1 87 ? 7.784 10.120 14.363 1.00 33.22 87 LYS A O 1
ATOM 699 N N . ARG A 1 88 ? 9.282 8.427 14.661 1.00 38.69 88 ARG A N 1
ATOM 700 C CA . ARG A 1 88 ? 8.544 7.157 14.456 1.00 38.69 88 ARG A CA 1
ATOM 701 C C . ARG A 1 88 ? 7.032 7.285 14.237 1.00 38.69 88 ARG A C 1
ATOM 703 O O . ARG A 1 88 ? 6.309 7.667 15.152 1.00 38.69 88 ARG A O 1
ATOM 710 N N . VAL A 1 89 ? 6.565 6.818 13.079 1.00 34.09 89 VAL A N 1
ATOM 711 C CA . VAL A 1 89 ? 5.142 6.612 12.788 1.00 34.09 89 VAL A CA 1
ATOM 712 C C . VAL A 1 89 ? 4.971 5.201 12.236 1.00 34.09 89 VAL A C 1
ATOM 714 O O . VAL A 1 89 ? 5.598 4.867 11.235 1.00 34.09 89 VAL A O 1
ATOM 717 N N . HIS A 1 90 ? 4.155 4.393 12.916 1.00 35.97 90 HIS A N 1
ATOM 718 C CA . HIS A 1 90 ? 3.668 3.121 12.393 1.00 35.97 90 HIS A CA 1
ATOM 719 C C . HIS A 1 90 ? 2.404 3.377 11.580 1.00 35.97 90 HIS A C 1
ATOM 721 O O . HIS A 1 90 ? 1.529 4.136 11.997 1.00 35.97 90 HIS A O 1
ATOM 727 N N . LEU A 1 91 ? 2.381 2.718 10.433 1.00 41.72 91 LEU A N 1
ATOM 728 C CA . LEU A 1 91 ? 1.304 2.473 9.501 1.00 41.72 91 LEU A CA 1
ATOM 729 C C . LEU A 1 91 ? 0.503 3.667 8.989 1.00 41.72 91 LEU A C 1
ATOM 731 O O . LEU A 1 91 ? -0.266 4.337 9.670 1.00 41.72 91 LEU A O 1
ATOM 735 N N . ALA A 1 92 ? 0.624 3.817 7.681 1.00 42.00 92 ALA A N 1
ATOM 736 C CA . ALA A 1 92 ? -0.029 4.805 6.868 1.00 42.00 92 ALA A CA 1
ATOM 737 C C . ALA A 1 92 ? -0.891 4.097 5.821 1.00 42.00 92 ALA A C 1
ATOM 739 O O . ALA A 1 92 ? -0.351 3.357 5.004 1.00 42.00 92 ALA A O 1
ATOM 740 N N . VAL A 1 93 ? -2.199 4.341 5.817 1.00 44.22 93 VAL A N 1
ATOM 741 C CA . VAL A 1 93 ? -3.093 3.993 4.703 1.00 44.22 93 VAL A CA 1
ATOM 742 C C . VAL A 1 93 ? -3.918 5.209 4.321 1.00 44.22 93 VAL A C 1
ATOM 744 O O . VAL A 1 93 ? -4.464 5.896 5.175 1.00 44.22 93 VAL A O 1
ATOM 747 N N . HIS A 1 94 ? -4.053 5.494 3.030 1.00 39.69 94 HIS A N 1
ATOM 748 C CA . HIS A 1 94 ? -5.052 6.453 2.569 1.00 39.69 94 HIS A CA 1
ATOM 749 C C . HIS A 1 94 ? -6.317 5.680 2.186 1.00 39.69 94 HIS A C 1
ATOM 751 O O . HIS A 1 94 ? -6.439 5.181 1.066 1.00 39.69 94 HIS A O 1
ATOM 757 N N . ALA A 1 95 ? -7.247 5.543 3.134 1.00 34.59 95 ALA A N 1
ATOM 758 C CA . ALA A 1 95 ? -8.559 4.964 2.871 1.00 34.59 95 ALA A CA 1
ATOM 759 C C . ALA A 1 95 ? -9.327 5.865 1.889 1.00 34.59 95 ALA A C 1
ATOM 761 O O . ALA A 1 95 ? -9.432 7.076 2.092 1.00 34.59 95 ALA A O 1
ATOM 762 N N . THR A 1 96 ? -9.869 5.292 0.814 1.00 39.72 96 THR A N 1
ATOM 763 C CA . THR A 1 96 ? -10.850 5.984 -0.026 1.00 39.72 96 THR A CA 1
ATOM 764 C C . THR A 1 96 ? -12.100 6.226 0.810 1.00 39.72 96 THR A C 1
ATOM 766 O O . THR A 1 96 ? -12.821 5.292 1.156 1.00 39.72 96 THR A O 1
ATOM 769 N N . HIS A 1 97 ? -12.321 7.486 1.173 1.00 36.78 97 HIS A N 1
ATOM 770 C CA . HIS A 1 97 ? -13.518 7.964 1.847 1.00 36.78 97 HIS A CA 1
ATOM 771 C C . HIS A 1 97 ? -14.722 7.767 0.918 1.00 36.78 97 HIS A C 1
ATOM 773 O O . HIS A 1 97 ? -14.933 8.566 0.009 1.00 36.78 97 HIS A O 1
ATOM 779 N N . GLN A 1 98 ? -15.496 6.697 1.113 1.00 36.56 98 GLN A N 1
ATOM 780 C CA . GLN A 1 98 ? -16.838 6.626 0.547 1.00 36.56 98 GLN A CA 1
ATOM 781 C C . GLN A 1 98 ? -17.790 7.251 1.566 1.00 36.56 98 GLN A C 1
ATOM 783 O O . GLN A 1 98 ? -18.253 6.600 2.503 1.00 36.56 98 GLN A O 1
ATOM 788 N N . GLU A 1 99 ? -18.034 8.549 1.408 1.00 39.50 99 GLU A N 1
ATOM 789 C CA . GLU A 1 99 ? -19.095 9.246 2.121 1.00 39.50 99 GLU A CA 1
ATOM 790 C C . GLU A 1 99 ? -20.425 8.641 1.673 1.00 39.50 99 GLU A C 1
ATOM 792 O O . GLU A 1 99 ? -20.931 8.911 0.584 1.00 39.50 99 GLU A O 1
ATOM 797 N N . ARG A 1 100 ? -20.982 7.741 2.485 1.00 41.88 100 ARG A N 1
ATOM 798 C CA . ARG A 1 100 ? -22.373 7.324 2.334 1.00 41.88 100 ARG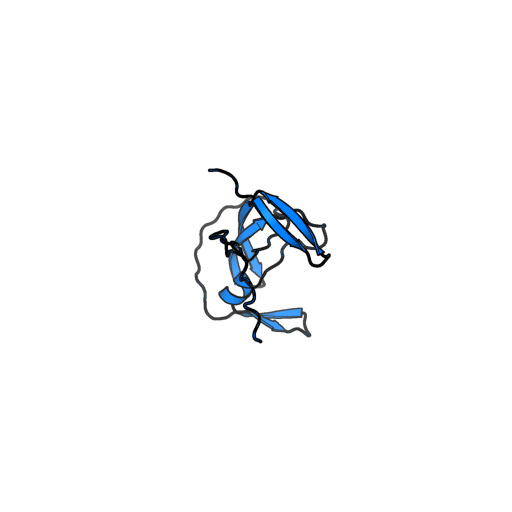 A CA 1
ATOM 799 C C . ARG A 1 100 ? -23.240 8.523 2.700 1.00 41.88 100 ARG A C 1
ATOM 801 O O . ARG A 1 100 ? -23.587 8.708 3.864 1.00 41.88 100 ARG A O 1
ATOM 808 N N . GLN A 1 101 ? -23.570 9.317 1.686 1.00 36.34 101 GLN A N 1
ATOM 809 C CA . GLN A 1 101 ? -24.591 10.351 1.739 1.00 36.34 101 GLN A CA 1
ATOM 810 C C . GLN A 1 101 ? -25.901 9.679 2.168 1.00 36.34 101 GLN A C 1
ATOM 812 O O . GLN A 1 101 ? -26.518 8.913 1.427 1.00 36.34 101 GLN A O 1
ATOM 817 N N . ARG A 1 102 ? -26.266 9.867 3.437 1.00 48.09 102 ARG A N 1
ATOM 818 C CA . ARG A 1 102 ? -27.597 9.546 3.937 1.00 48.09 102 ARG A CA 1
ATOM 819 C C . ARG A 1 102 ? -28.492 10.699 3.526 1.00 48.09 102 ARG A C 1
ATOM 821 O O . ARG A 1 102 ? -28.634 11.628 4.303 1.00 48.09 102 ARG A O 1
ATOM 828 N N . ASP A 1 103 ? -29.098 10.614 2.349 1.00 37.56 103 ASP A N 1
ATOM 829 C CA . ASP A 1 103 ? -30.222 11.480 2.020 1.00 37.56 103 ASP A CA 1
ATOM 830 C C . ASP A 1 103 ? -31.342 10.725 1.303 1.00 37.56 103 ASP A C 1
ATOM 832 O O . ASP A 1 103 ? -31.131 9.970 0.359 1.00 37.56 103 ASP A O 1
ATOM 836 N N . ALA A 1 104 ? -32.544 10.981 1.823 1.00 36.97 104 ALA A N 1
ATOM 837 C CA . ALA A 1 104 ? -33.871 10.704 1.290 1.00 36.97 104 ALA A CA 1
ATOM 838 C C . ALA A 1 104 ? -34.352 9.239 1.199 1.00 36.97 104 ALA A C 1
ATOM 840 O O . ALA A 1 104 ? -34.179 8.522 0.220 1.00 36.97 104 ALA A O 1
ATOM 841 N N . ARG A 1 105 ? -35.104 8.863 2.244 1.00 45.91 105 ARG A N 1
ATOM 842 C CA . ARG A 1 105 ? -36.348 8.069 2.213 1.00 45.91 105 ARG A CA 1
ATOM 843 C C . ARG A 1 105 ? -36.867 7.753 0.796 1.00 45.91 105 ARG A C 1
ATOM 845 O O . ARG A 1 105 ? -37.626 8.534 0.230 1.00 45.91 105 ARG A O 1
ATOM 852 N N . LEU A 1 106 ? -36.560 6.567 0.280 1.00 41.59 106 LEU A N 1
ATOM 853 C CA . LEU A 1 106 ? -37.387 5.955 -0.756 1.00 41.59 106 LEU A CA 1
ATOM 854 C C . LEU A 1 106 ? -38.505 5.181 -0.056 1.00 41.59 106 LEU A C 1
ATOM 856 O O . LEU A 1 106 ? -38.255 4.211 0.660 1.00 41.59 106 LEU A O 1
ATOM 860 N N . SER A 1 107 ? -39.737 5.663 -0.206 1.00 49.19 107 SER A N 1
ATOM 861 C CA . SER A 1 107 ? -40.940 4.948 0.223 1.00 49.19 107 SER A CA 1
ATOM 862 C C . SER A 1 107 ? -41.041 3.593 -0.496 1.00 49.19 107 SER A C 1
ATOM 864 O O . SER A 1 107 ? -40.600 3.491 -1.644 1.00 49.19 107 SER A O 1
ATOM 866 N N . PRO A 1 108 ? -41.636 2.553 0.120 1.00 47.44 108 PRO A N 1
ATOM 867 C CA . PRO A 1 108 ? -41.796 1.258 -0.534 1.00 47.44 108 PRO A CA 1
ATOM 868 C C . PRO A 1 108 ? -42.686 1.398 -1.775 1.00 47.44 108 PRO A C 1
ATOM 870 O O . PRO A 1 108 ? -43.812 1.888 -1.681 1.00 47.44 108 PRO A O 1
ATOM 873 N N . VAL A 1 109 ? -42.199 0.952 -2.935 1.00 54.97 109 VAL A N 1
ATOM 874 C CA . VAL A 1 109 ? -43.030 0.796 -4.135 1.00 54.97 109 VAL A CA 1
ATOM 875 C C . VAL A 1 109 ? -43.998 -0.357 -3.886 1.00 54.97 109 VAL A C 1
ATOM 877 O O . VAL A 1 109 ? -43.586 -1.499 -3.690 1.00 54.97 109 VAL A O 1
ATOM 880 N N . THR A 1 110 ? -45.295 -0.061 -3.876 1.00 57.19 110 THR A N 1
ATOM 881 C CA . THR A 1 110 ? -46.348 -1.079 -3.850 1.00 57.19 110 THR A CA 1
ATOM 882 C C . THR A 1 110 ? -46.457 -1.699 -5.246 1.00 57.19 110 THR A C 1
ATOM 884 O O . THR A 1 110 ? -46.617 -0.950 -6.214 1.00 57.19 110 THR A O 1
ATOM 887 N N . PRO A 1 111 ? -46.403 -3.032 -5.407 1.00 46.03 111 PRO A N 1
ATOM 888 C CA . PRO A 1 111 ? -46.645 -3.643 -6.705 1.00 46.03 111 PRO A CA 1
ATOM 889 C C . PRO A 1 111 ? -48.139 -3.521 -7.023 1.00 46.03 111 PRO A C 1
ATOM 891 O O . PRO A 1 111 ? -48.978 -4.050 -6.293 1.00 46.03 111 PRO A O 1
ATOM 894 N N . ARG A 1 112 ? -48.493 -2.822 -8.106 1.00 55.91 112 ARG A N 1
ATOM 895 C CA . ARG A 1 112 ? -49.841 -2.920 -8.678 1.00 55.91 112 ARG A CA 1
ATOM 896 C C . ARG A 1 112 ? -49.970 -4.293 -9.333 1.00 55.91 112 ARG A C 1
ATOM 898 O O . ARG A 1 112 ? -49.262 -4.591 -10.290 1.00 55.91 112 ARG A O 1
ATOM 905 N N . GLY A 1 113 ? -50.854 -5.125 -8.788 1.00 47.12 113 GLY A N 1
ATOM 906 C CA . GLY A 1 113 ? -51.244 -6.389 -9.400 1.00 47.12 113 GLY A CA 1
ATOM 907 C C . GLY A 1 113 ? -51.919 -6.143 -10.747 1.00 47.12 113 GLY A C 1
ATOM 908 O O . GLY A 1 113 ? -52.847 -5.340 -10.840 1.00 47.12 113 GLY A O 1
ATOM 909 N N . HIS A 1 114 ? -51.442 -6.836 -11.775 1.00 50.34 114 HIS A N 1
ATOM 910 C CA . HIS A 1 114 ? -52.145 -6.977 -13.040 1.00 50.34 114 HIS A CA 1
ATOM 911 C C . HIS A 1 114 ? -53.056 -8.204 -12.943 1.00 50.34 114 HIS A C 1
ATOM 913 O O . HIS A 1 114 ? -52.585 -9.307 -12.662 1.00 50.34 114 HIS A O 1
ATO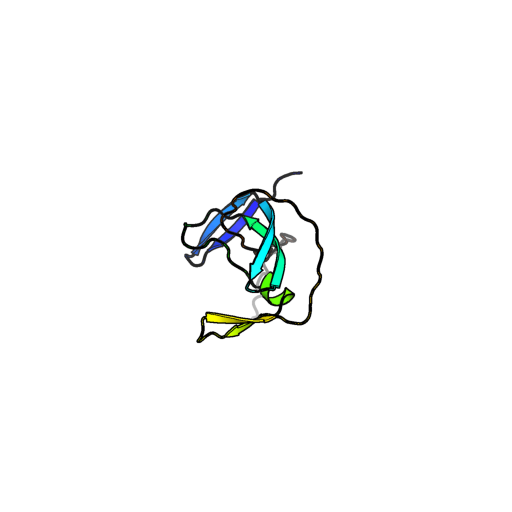M 919 N N . ARG A 1 115 ? -54.355 -7.976 -13.136 1.00 52.25 115 ARG A N 1
ATOM 920 C CA . ARG A 1 115 ? -55.310 -8.981 -13.598 1.00 52.25 115 ARG A CA 1
ATOM 921 C C . ARG A 1 115 ? -55.503 -8.772 -15.091 1.00 52.25 115 ARG A C 1
ATOM 923 O O . ARG A 1 115 ? -55.489 -7.586 -15.494 1.00 52.25 115 ARG A O 1
#

pLDDT: mean 70.29, std 20.75, range [33.22, 95.75]

Foldseek 3Di:
DDFDWDWDQDPVRDIDIDGWDWDFDWDDDVPDIDTDIFTADDDDPPAQEDEDPVNCVQFVFDADPVVRDTPHTDPRDPDDDDDDDDDDGGYTDDDDDPPPPPDDDDDDDDDDDDD

Organism: NCBI:txid53985

Secondary structure (DSSP, 8-state):
-PPPEEEEE-TTSPEEEEE--EEEEEEEETTEEEEEEEEE----TT-S----HHHHHHH-EEEETTTTEEEEE-S----------------EE-------------PPPPP----

Radius of gyration: 20.3 Å; chains: 1; bounding box: 72×32×31 Å